Protein AF-A0A7X9E0I5-F1 (afdb_monomer_lite)

pLDDT: mean 85.61, std 22.44, range [27.19, 98.88]

Structure (mmCIF, N/CA/C/O backbone):
data_AF-A0A7X9E0I5-F1
#
_entry.id   AF-A0A7X9E0I5-F1
#
loop_
_atom_site.group_PDB
_atom_site.id
_atom_site.type_symbol
_atom_site.label_atom_id
_atom_site.label_alt_id
_atom_site.label_comp_id
_atom_site.label_asym_id
_atom_site.label_entity_id
_atom_site.label_seq_id
_atom_site.pdbx_PDB_ins_code
_atom_site.Cartn_x
_atom_site.Cartn_y
_atom_site.Cartn_z
_atom_site.occupancy
_atom_site.B_iso_or_equiv
_atom_site.auth_seq_id
_atom_site.auth_comp_id
_atom_site.auth_asym_id
_atom_site.auth_atom_id
_atom_site.pdbx_PDB_model_num
ATOM 1 N N . TYR A 1 1 ? 30.427 -13.315 -29.668 1.00 35.19 1 TYR A N 1
ATOM 2 C CA . TYR A 1 1 ? 31.078 -12.947 -30.939 1.00 35.19 1 TYR A CA 1
ATOM 3 C C . TYR A 1 1 ? 30.191 -11.932 -31.641 1.00 35.19 1 TYR A C 1
ATOM 5 O O . TYR A 1 1 ? 29.034 -12.248 -31.879 1.00 35.19 1 TYR A O 1
ATOM 13 N N . ALA A 1 2 ? 30.670 -10.705 -31.859 1.00 27.19 2 ALA A N 1
ATOM 14 C CA . ALA A 1 2 ? 29.927 -9.647 -32.545 1.00 27.19 2 ALA A CA 1
ATOM 15 C C . ALA A 1 2 ? 30.576 -9.411 -33.911 1.00 27.19 2 ALA A C 1
ATOM 17 O O . ALA A 1 2 ? 31.789 -9.234 -33.981 1.00 27.19 2 ALA A O 1
ATOM 18 N N . VAL A 1 3 ? 29.774 -9.449 -34.972 1.00 41.56 3 VAL A N 1
ATOM 19 C CA . VAL A 1 3 ? 30.205 -9.097 -36.327 1.00 41.56 3 VAL A CA 1
ATOM 20 C C . VAL A 1 3 ? 29.676 -7.697 -36.609 1.00 41.56 3 VAL A C 1
ATOM 22 O O . VAL A 1 3 ? 28.479 -7.451 -36.473 1.00 41.56 3 VAL A O 1
ATOM 25 N N . THR A 1 4 ? 30.574 -6.780 -36.947 1.00 34.69 4 THR A N 1
ATOM 26 C CA . THR A 1 4 ? 30.255 -5.439 -37.436 1.00 34.69 4 THR A CA 1
ATOM 27 C C . THR A 1 4 ? 30.123 -5.491 -38.957 1.00 34.69 4 THR A C 1
ATOM 29 O O . THR A 1 4 ? 30.970 -6.066 -39.638 1.00 34.69 4 THR A O 1
ATOM 32 N N . ALA A 1 5 ? 29.049 -4.917 -39.498 1.00 40.25 5 ALA A N 1
ATOM 33 C CA . ALA A 1 5 ? 28.912 -4.668 -40.928 1.00 40.25 5 ALA A CA 1
ATOM 34 C C . ALA A 1 5 ? 29.025 -3.158 -41.150 1.00 40.25 5 ALA A C 1
ATOM 36 O O . ALA A 1 5 ? 28.240 -2.395 -40.594 1.00 40.25 5 ALA A O 1
ATOM 37 N N . TYR A 1 6 ? 30.025 -2.754 -41.928 1.00 39.00 6 TYR A N 1
ATOM 38 C CA . TYR A 1 6 ? 30.183 -1.393 -42.430 1.00 39.00 6 TYR A CA 1
ATOM 39 C C . TYR A 1 6 ? 29.555 -1.316 -43.827 1.00 39.00 6 TYR A C 1
ATOM 41 O O . TYR A 1 6 ? 29.742 -2.242 -44.621 1.00 39.00 6 TYR A O 1
ATOM 49 N N . ASP A 1 7 ? 28.841 -0.233 -44.141 1.00 40.31 7 ASP A N 1
ATOM 50 C CA . ASP A 1 7 ? 28.507 0.111 -45.526 1.00 40.31 7 ASP A CA 1
ATOM 51 C C . ASP A 1 7 ? 29.483 1.160 -46.091 1.00 40.31 7 ASP A C 1
ATOM 53 O O . ASP A 1 7 ? 30.248 1.799 -45.366 1.00 40.31 7 ASP A O 1
ATOM 57 N N . TYR A 1 8 ? 29.499 1.283 -47.418 1.00 44.38 8 TYR A N 1
ATOM 58 C CA . TYR A 1 8 ? 30.511 2.009 -48.194 1.00 44.38 8 TYR A CA 1
ATOM 59 C C . TYR A 1 8 ? 30.456 3.549 -48.068 1.00 44.38 8 TYR A C 1
ATOM 61 O O . TYR A 1 8 ? 31.205 4.220 -48.776 1.00 44.38 8 TYR A O 1
ATOM 69 N N . ASN A 1 9 ? 29.613 4.119 -47.191 1.00 50.59 9 ASN A N 1
ATOM 70 C CA . ASN A 1 9 ? 29.374 5.569 -47.117 1.00 50.59 9 ASN A CA 1
ATOM 71 C C . ASN A 1 9 ? 29.709 6.237 -45.770 1.00 50.59 9 ASN A C 1
ATOM 73 O O . ASN A 1 9 ? 29.377 7.406 -45.589 1.00 50.59 9 ASN A O 1
ATOM 77 N N . ASN A 1 10 ? 30.403 5.555 -44.853 1.00 47.12 10 ASN A N 1
ATOM 78 C CA . ASN A 1 10 ? 30.973 6.143 -43.627 1.00 47.12 10 ASN A CA 1
ATOM 79 C C . ASN A 1 10 ? 29.993 6.989 -42.778 1.00 47.12 10 ASN A C 1
ATOM 81 O O . ASN A 1 10 ? 30.401 7.953 -42.131 1.00 47.12 10 ASN A O 1
ATOM 85 N N . ASN A 1 11 ? 28.707 6.624 -42.771 1.00 38.56 11 ASN A N 1
ATOM 86 C CA . ASN A 1 11 ? 27.736 7.131 -41.808 1.00 38.56 11 ASN A CA 1
ATOM 87 C C . ASN A 1 11 ? 27.506 6.046 -40.756 1.00 38.56 11 ASN A C 1
ATOM 89 O O . ASN A 1 11 ? 26.777 5.082 -40.991 1.00 38.56 11 ASN A O 1
ATOM 93 N N . GLU A 1 12 ? 28.127 6.198 -39.590 1.00 34.84 12 GLU A N 1
ATOM 94 C CA . GLU A 1 12 ? 27.745 5.431 -38.408 1.00 34.84 12 GLU A CA 1
ATOM 95 C C . GLU A 1 12 ? 26.385 5.947 -37.927 1.00 34.84 12 GLU A C 1
ATOM 97 O O . GLU A 1 12 ? 26.270 7.014 -37.329 1.00 34.84 12 GLU A O 1
ATOM 102 N N . SER A 1 13 ? 25.321 5.197 -38.213 1.00 42.44 13 SER A N 1
ATOM 103 C CA . SER A 1 13 ? 24.112 5.301 -37.403 1.00 42.44 13 SER A CA 1
ATOM 104 C C . SER A 1 13 ? 24.445 4.674 -36.058 1.00 42.44 13 SER A C 1
ATOM 106 O O . SER A 1 13 ? 24.662 3.461 -36.003 1.00 42.44 13 SER A O 1
ATOM 108 N N . ASP A 1 14 ? 24.455 5.478 -34.993 1.00 38.88 14 ASP A N 1
ATOM 109 C CA . ASP A 1 14 ? 24.501 4.985 -33.620 1.00 38.88 14 ASP A CA 1
ATOM 110 C C . ASP A 1 14 ? 23.405 3.934 -33.452 1.00 38.88 14 ASP A C 1
ATOM 112 O O . ASP A 1 14 ? 22.203 4.214 -33.412 1.00 38.88 14 ASP A O 1
ATOM 116 N N . LEU A 1 15 ? 23.832 2.676 -33.430 1.00 37.38 15 LEU A N 1
ATOM 117 C CA . LEU A 1 15 ? 22.975 1.558 -33.114 1.00 37.38 15 LEU A CA 1
ATOM 118 C C . LEU A 1 15 ? 22.641 1.745 -31.635 1.00 37.38 15 LEU A C 1
ATOM 120 O O . LEU A 1 15 ? 23.461 1.412 -30.778 1.00 37.38 15 LEU A O 1
ATOM 124 N N . SER A 1 16 ? 21.466 2.312 -31.341 1.00 37.38 16 SER A N 1
ATOM 125 C CA . SER A 1 16 ? 20.886 2.273 -29.999 1.00 37.38 16 SER A CA 1
ATOM 126 C C . SER A 1 16 ? 20.756 0.805 -29.620 1.00 37.38 16 SER A C 1
ATOM 128 O O . SER A 1 16 ? 19.798 0.107 -29.963 1.00 37.38 16 SER A O 1
ATOM 130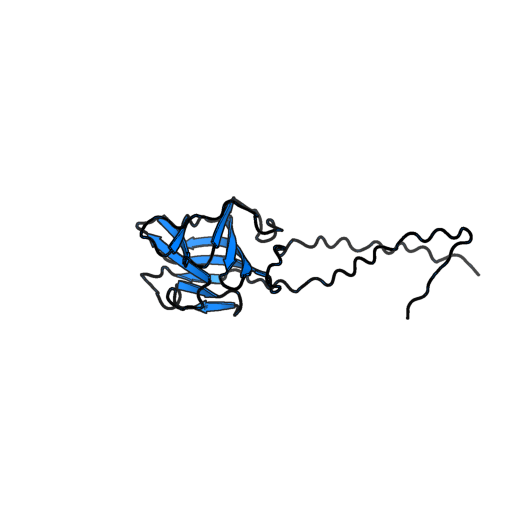 N N . LYS A 1 17 ? 21.794 0.286 -28.973 1.00 36.56 17 LYS A N 1
ATOM 131 C CA . LYS A 1 17 ? 21.727 -0.968 -28.257 1.00 36.56 17 LYS A CA 1
ATOM 132 C C . LYS A 1 17 ? 20.891 -0.648 -27.028 1.00 36.56 17 LYS A C 1
ATOM 134 O O . LYS A 1 17 ? 21.445 -0.353 -25.974 1.00 36.56 17 LYS A O 1
ATOM 139 N N . ASP A 1 18 ? 19.570 -0.717 -27.176 1.00 37.25 18 ASP A N 1
ATOM 140 C CA . ASP A 1 18 ? 18.646 -0.917 -26.063 1.00 37.25 18 ASP A CA 1
ATOM 141 C C . ASP A 1 18 ? 18.973 -2.287 -25.457 1.00 37.25 18 ASP A C 1
ATOM 143 O O . ASP A 1 18 ? 18.299 -3.298 -25.674 1.00 37.25 18 ASP A O 1
ATOM 147 N N . VAL A 1 19 ? 20.090 -2.349 -24.734 1.00 35.50 19 VAL A N 1
ATOM 148 C CA . VAL A 1 19 ? 20.387 -3.434 -23.819 1.00 35.50 19 VAL A CA 1
ATOM 149 C C . VAL A 1 19 ? 19.473 -3.180 -22.635 1.00 35.50 19 VAL A C 1
ATOM 151 O O . VAL A 1 19 ? 19.858 -2.562 -21.647 1.00 35.50 19 VAL A O 1
ATOM 154 N N . ILE A 1 20 ? 18.216 -3.596 -22.790 1.00 42.66 20 ILE A N 1
ATOM 155 C CA . ILE A 1 20 ? 17.228 -3.631 -21.721 1.00 42.66 20 ILE A CA 1
ATOM 156 C C . ILE A 1 20 ? 17.741 -4.674 -20.724 1.00 42.66 20 ILE A C 1
ATOM 158 O O . ILE A 1 20 ? 17.381 -5.848 -20.779 1.00 42.66 20 ILE A O 1
ATOM 162 N N . TYR A 1 21 ? 18.640 -4.260 -19.835 1.00 41.47 21 TYR A N 1
ATOM 163 C CA . TYR A 1 21 ? 18.827 -4.934 -18.564 1.00 41.47 21 TYR A CA 1
ATOM 164 C C . TYR A 1 21 ? 17.555 -4.657 -17.773 1.00 41.47 21 TYR A C 1
ATOM 166 O O . TYR A 1 21 ? 17.474 -3.673 -17.043 1.00 41.47 21 TYR A O 1
ATOM 174 N N . ASP A 1 22 ? 16.516 -5.460 -18.004 1.00 56.12 22 ASP A N 1
ATOM 175 C CA . ASP A 1 22 ? 15.276 -5.307 -17.261 1.00 56.12 22 ASP A CA 1
ATOM 176 C C . ASP A 1 22 ? 15.585 -5.672 -15.810 1.00 56.12 22 ASP A C 1
ATOM 178 O O . ASP A 1 22 ? 15.826 -6.836 -15.478 1.00 56.12 22 ASP A O 1
ATOM 182 N N . THR A 1 23 ? 15.677 -4.659 -14.949 1.00 61.00 23 THR A N 1
ATOM 183 C CA . THR A 1 23 ? 15.787 -4.874 -13.513 1.00 61.00 23 THR A CA 1
ATOM 184 C C . THR A 1 23 ? 14.615 -5.762 -13.091 1.00 61.00 23 THR A C 1
ATOM 186 O O . THR A 1 23 ? 13.464 -5.411 -13.383 1.00 61.00 23 THR A O 1
ATOM 189 N N . PRO A 1 24 ? 14.858 -6.904 -12.420 1.00 76.31 24 PRO A N 1
ATOM 190 C CA . PRO A 1 24 ? 13.774 -7.745 -11.947 1.00 76.31 24 PRO A CA 1
ATOM 191 C C . PRO A 1 24 ? 12.813 -6.926 -11.084 1.00 76.31 24 PRO A C 1
ATOM 193 O O . PRO A 1 24 ? 13.226 -6.253 -10.143 1.00 76.31 24 PRO A O 1
ATOM 196 N N . ARG A 1 25 ? 11.524 -6.989 -11.419 1.00 87.88 25 ARG A N 1
ATOM 197 C CA . ARG A 1 25 ? 10.431 -6.424 -10.621 1.00 87.88 25 ARG A CA 1
ATOM 198 C C . ARG A 1 25 ? 9.565 -7.589 -10.143 1.00 87.88 25 ARG A C 1
ATOM 200 O O . ARG A 1 25 ? 8.742 -8.091 -10.922 1.00 87.88 25 ARG A O 1
ATOM 207 N N . PRO A 1 26 ? 9.826 -8.116 -8.935 1.00 94.62 26 PRO A N 1
ATOM 208 C CA . PRO A 1 26 ? 9.047 -9.192 -8.344 1.00 94.62 26 PRO A CA 1
ATOM 209 C C . PRO A 1 26 ? 7.575 -8.811 -8.247 1.00 94.62 26 PRO A C 1
ATOM 211 O O . PRO A 1 26 ? 7.230 -7.638 -8.096 1.00 94.62 26 PRO A O 1
ATOM 214 N N . GLU A 1 27 ? 6.713 -9.810 -8.359 1.00 96.75 27 GLU A N 1
ATOM 215 C CA . GLU A 1 27 ? 5.275 -9.646 -8.202 1.00 96.75 27 GLU A CA 1
ATOM 216 C C . GLU A 1 27 ? 4.685 -10.858 -7.489 1.00 96.75 27 GLU A C 1
ATOM 218 O O . GLU A 1 27 ? 5.250 -11.954 -7.528 1.00 96.75 27 GLU A O 1
ATOM 223 N N . GLY A 1 28 ? 3.534 -10.654 -6.866 1.00 96.81 28 GLY A N 1
ATOM 224 C CA . GLY A 1 28 ? 2.748 -11.713 -6.258 1.00 96.81 28 GLY A CA 1
ATOM 225 C C . GLY A 1 28 ? 1.261 -11.437 -6.411 1.00 96.81 28 GLY A C 1
ATOM 226 O O . GLY A 1 28 ? 0.833 -10.299 -6.604 1.00 96.81 28 GLY A O 1
ATOM 227 N N . PHE A 1 29 ? 0.469 -12.501 -6.336 1.00 98.00 29 PHE A N 1
ATOM 228 C CA . PHE A 1 29 ? -0.962 -12.461 -6.620 1.00 98.00 29 PHE A CA 1
ATOM 229 C C . PHE A 1 29 ? -1.767 -13.011 -5.454 1.00 98.00 29 PHE A C 1
ATOM 231 O O . PHE A 1 29 ? -1.345 -13.959 -4.792 1.00 98.00 29 PHE A O 1
ATOM 238 N N . ASN A 1 30 ? -2.962 -12.456 -5.257 1.00 97.88 30 ASN A N 1
ATOM 239 C CA . ASN A 1 30 ? -3.910 -12.867 -4.221 1.00 97.88 30 ASN A CA 1
ATOM 240 C C . ASN A 1 30 ? -3.312 -12.910 -2.800 1.00 97.88 30 ASN A C 1
ATOM 242 O O . ASN A 1 30 ? -3.716 -13.738 -1.979 1.00 97.88 30 ASN A O 1
ATOM 246 N N . GLN A 1 31 ? -2.374 -12.012 -2.496 1.00 98.56 31 GLN A N 1
ATOM 247 C CA . GLN A 1 31 ? -1.855 -11.840 -1.146 1.00 98.56 31 GLN A CA 1
ATOM 248 C C . GLN A 1 31 ? -2.978 -11.354 -0.231 1.00 98.56 31 GLN A C 1
ATOM 250 O O . GLN A 1 31 ? -3.757 -10.482 -0.612 1.00 98.56 31 GLN A O 1
ATOM 255 N N . ALA A 1 32 ? -3.051 -11.905 0.978 1.00 98.50 32 ALA A N 1
ATOM 256 C CA . ALA A 1 32 ? -4.038 -11.521 1.974 1.00 98.50 32 ALA A CA 1
ATOM 257 C C . ALA A 1 32 ? -3.380 -10.902 3.209 1.00 98.50 32 ALA A C 1
ATOM 259 O O . ALA A 1 32 ? -2.382 -11.428 3.704 1.00 98.50 32 ALA A O 1
ATOM 260 N N . ILE A 1 33 ? -3.982 -9.827 3.715 1.00 98.69 33 ILE A N 1
ATOM 261 C CA . ILE A 1 33 ? -3.733 -9.267 5.049 1.00 98.69 33 ILE A CA 1
ATOM 262 C C . ILE A 1 33 ? -5.073 -8.952 5.722 1.00 98.69 33 ILE A C 1
ATOM 264 O O . ILE A 1 33 ? -6.113 -8.863 5.058 1.00 98.69 33 ILE A O 1
ATOM 268 N N . PHE A 1 34 ? -5.056 -8.831 7.044 1.00 98.56 34 PHE A N 1
ATOM 269 C CA . PHE A 1 34 ? -6.253 -8.693 7.870 1.00 98.56 34 PHE A CA 1
ATOM 270 C C . PHE A 1 34 ? -6.307 -7.346 8.588 1.00 98.56 34 PHE A C 1
ATOM 272 O O . PHE A 1 34 ? -5.293 -6.673 8.720 1.00 98.56 34 PHE A O 1
ATOM 279 N N . ASP A 1 35 ? -7.493 -6.953 9.051 1.00 98.44 35 ASP A N 1
ATOM 280 C CA . ASP A 1 35 ? -7.675 -5.737 9.843 1.00 98.44 35 ASP A CA 1
ATOM 281 C C . ASP A 1 35 ? -6.778 -5.777 11.086 1.00 98.44 35 ASP A C 1
ATOM 283 O O . ASP A 1 35 ? -6.803 -6.748 11.855 1.00 98.44 35 ASP A O 1
ATOM 287 N N . TYR A 1 36 ? -5.992 -4.721 11.297 1.00 98.19 36 TYR A N 1
ATOM 288 C CA . TYR A 1 36 ? -4.990 -4.689 12.360 1.00 98.19 36 TYR A CA 1
ATOM 289 C C . TYR A 1 36 ? -5.589 -4.805 13.762 1.00 98.19 36 TYR A C 1
ATOM 291 O O . TYR A 1 36 ? -4.948 -5.359 14.654 1.00 98.19 36 TYR A O 1
ATOM 299 N N . LYS A 1 37 ? -6.833 -4.355 13.973 1.00 97.00 37 LYS A N 1
ATOM 300 C CA . LYS A 1 37 ? -7.507 -4.492 15.277 1.00 97.00 37 LYS A CA 1
ATOM 301 C C . LYS A 1 37 ? -7.910 -5.933 15.570 1.00 97.00 37 LYS A C 1
ATOM 303 O O . LYS A 1 37 ? -8.034 -6.316 16.731 1.00 97.00 37 LYS A O 1
ATOM 308 N N . ARG A 1 38 ? -8.134 -6.734 14.527 1.00 96.69 38 ARG A N 1
ATOM 309 C CA . ARG A 1 38 ? -8.595 -8.125 14.628 1.00 96.69 38 ARG A CA 1
ATOM 310 C C . ARG A 1 38 ? -7.453 -9.126 14.597 1.00 96.69 38 ARG A C 1
ATOM 312 O O . ARG A 1 38 ? -7.476 -10.095 15.352 1.00 96.69 38 ARG A O 1
ATOM 319 N N . SER A 1 39 ? -6.473 -8.914 13.725 1.00 97.31 39 SER A N 1
ATOM 320 C CA . SER A 1 39 ? -5.315 -9.794 13.573 1.00 97.31 39 SER A CA 1
ATOM 321 C C . SER A 1 39 ? -4.036 -8.964 13.430 1.00 97.31 39 SER A C 1
ATOM 323 O O . SER A 1 39 ? -3.447 -8.907 12.349 1.00 97.31 39 SER A O 1
ATOM 325 N N . PRO A 1 40 ? -3.573 -8.324 14.520 1.00 97.44 40 PRO A N 1
ATOM 326 C CA . PRO A 1 40 ? -2.437 -7.407 14.469 1.00 97.44 40 PRO A CA 1
ATOM 327 C C . PRO A 1 40 ? -1.175 -8.066 13.913 1.00 97.44 40 PRO A C 1
ATOM 329 O O . PRO A 1 40 ? -0.439 -7.409 13.193 1.00 97.44 40 PRO A O 1
ATOM 332 N N . GLY A 1 41 ? -0.957 -9.364 14.152 1.00 97.94 41 GLY A N 1
ATOM 333 C CA . GLY A 1 41 ? 0.202 -10.100 13.634 1.00 97.94 41 GLY A CA 1
ATOM 334 C C . GLY A 1 41 ? 0.184 -10.406 12.129 1.00 97.94 41 GLY A C 1
ATOM 335 O O . GLY A 1 41 ? 1.232 -10.735 11.589 1.00 97.94 41 GLY A O 1
ATOM 336 N N . ASN A 1 42 ? -0.971 -10.289 11.458 1.00 97.62 42 ASN A N 1
ATOM 337 C CA . ASN A 1 42 ? -1.149 -10.629 10.038 1.00 97.62 42 ASN A CA 1
ATOM 338 C C . ASN A 1 42 ? -1.744 -9.470 9.222 1.00 97.62 42 ASN A C 1
ATOM 340 O O . ASN A 1 42 ? -2.519 -9.681 8.284 1.00 97.62 42 ASN A O 1
ATOM 344 N N . SER A 1 43 ? -1.460 -8.242 9.637 1.00 98.31 43 SER A N 1
ATOM 345 C CA . SER A 1 43 ? -2.164 -7.050 9.155 1.00 98.31 43 SER A CA 1
ATOM 346 C C . SER A 1 43 ? -1.306 -6.100 8.338 1.00 98.31 43 SER A C 1
ATOM 348 O O . SER A 1 43 ? -1.857 -5.234 7.662 1.00 98.31 43 SER A O 1
ATOM 350 N N . GLY A 1 44 ? 0.014 -6.283 8.363 1.00 98.62 44 GLY A N 1
ATOM 351 C CA . GLY A 1 44 ? 0.968 -5.550 7.549 1.00 98.62 44 GLY A CA 1
ATOM 352 C C . GLY A 1 44 ? 1.576 -6.404 6.441 1.00 98.62 44 GLY A C 1
ATOM 353 O O . GLY A 1 44 ? 1.500 -7.637 6.453 1.00 98.62 44 GLY A O 1
ATOM 354 N N . TYR A 1 45 ? 2.208 -5.744 5.478 1.00 98.81 45 TYR A N 1
ATOM 355 C CA . TYR A 1 45 ? 2.957 -6.406 4.415 1.00 98.81 45 TYR A CA 1
ATOM 356 C C . TYR A 1 45 ? 4.304 -5.724 4.188 1.00 98.81 45 TYR A C 1
ATOM 358 O O . TYR A 1 45 ? 4.383 -4.498 4.194 1.00 98.81 45 TYR A O 1
ATOM 366 N N . ASN A 1 46 ? 5.339 -6.535 3.978 1.00 98.56 46 ASN A N 1
ATOM 367 C CA . ASN A 1 46 ? 6.678 -6.096 3.607 1.00 98.56 46 ASN A CA 1
ATOM 368 C C . ASN A 1 46 ? 6.972 -6.522 2.159 1.00 98.56 46 ASN A C 1
ATOM 370 O O . ASN A 1 46 ? 7.009 -7.721 1.849 1.00 98.56 46 ASN A O 1
ATOM 374 N N . PHE A 1 47 ? 7.206 -5.550 1.278 1.00 98.12 47 PHE A N 1
ATOM 375 C CA . PHE A 1 47 ? 7.479 -5.788 -0.136 1.00 98.12 47 PHE A CA 1
ATOM 376 C C . PHE A 1 47 ? 8.893 -6.296 -0.398 1.00 98.12 47 PHE A C 1
ATOM 378 O O . PHE A 1 47 ? 9.056 -7.108 -1.298 1.00 98.12 47 PHE A O 1
ATOM 385 N N . SER A 1 48 ? 9.906 -5.881 0.366 1.00 96.62 48 SER A N 1
ATOM 386 C CA . SER A 1 48 ? 11.298 -6.305 0.128 1.00 96.62 48 SER A CA 1
ATOM 387 C C . SER A 1 48 ? 11.567 -7.762 0.521 1.00 96.62 48 SER A C 1
ATOM 389 O O . SER A 1 48 ? 12.485 -8.404 0.005 1.00 96.62 48 SER A O 1
ATOM 391 N N . LYS A 1 49 ? 10.755 -8.308 1.429 1.00 97.12 49 LYS A N 1
ATOM 392 C CA . LYS A 1 49 ? 10.839 -9.682 1.937 1.00 97.12 49 LYS A CA 1
ATOM 393 C C . LYS A 1 49 ? 9.684 -10.578 1.488 1.00 97.12 49 LYS A C 1
ATOM 395 O O . LYS A 1 49 ? 9.718 -11.774 1.767 1.00 97.12 49 LYS A O 1
ATOM 400 N N . TYR A 1 50 ? 8.691 -10.017 0.799 1.00 97.00 50 TYR A N 1
ATOM 401 C CA . TYR A 1 50 ? 7.514 -10.722 0.278 1.00 97.00 50 TYR A CA 1
ATOM 402 C C . TYR A 1 50 ? 6.721 -11.460 1.362 1.00 97.00 50 TYR A C 1
ATOM 404 O O . TYR A 1 50 ? 6.337 -12.619 1.187 1.00 97.00 50 TYR A O 1
ATOM 412 N N . LEU A 1 51 ? 6.524 -10.820 2.516 1.00 97.81 51 LEU A N 1
ATOM 413 C CA . LEU A 1 51 ? 5.940 -11.489 3.674 1.00 97.81 51 LEU A CA 1
ATOM 414 C C . LEU A 1 51 ? 4.947 -10.620 4.435 1.00 97.81 51 LEU A C 1
ATOM 416 O O . LEU A 1 51 ? 5.055 -9.396 4.503 1.00 97.81 51 LEU A O 1
ATOM 420 N N . VAL A 1 52 ? 3.973 -11.304 5.027 1.00 98.56 52 VAL A N 1
ATOM 421 C CA . VAL A 1 52 ? 3.018 -10.719 5.965 1.00 98.56 52 VAL A CA 1
ATOM 422 C C . VAL A 1 52 ? 3.724 -10.483 7.295 1.00 98.56 52 VAL A C 1
ATOM 424 O O . VAL A 1 52 ? 4.374 -11.385 7.824 1.00 98.56 52 VAL A O 1
ATOM 427 N N . VAL A 1 53 ? 3.573 -9.276 7.829 1.00 98.62 53 VAL A N 1
ATOM 428 C CA . VAL A 1 53 ? 4.143 -8.841 9.109 1.00 98.62 53 VAL A CA 1
ATOM 429 C C . VAL A 1 53 ? 3.052 -8.296 10.031 1.00 98.62 53 VAL A C 1
ATOM 431 O O . VAL A 1 53 ? 1.944 -7.982 9.578 1.00 98.62 53 VAL A O 1
ATOM 434 N N . PRO A 1 54 ? 3.348 -8.117 11.327 1.00 98.62 54 PRO A N 1
ATOM 435 C CA . PRO A 1 54 ? 2.534 -7.266 12.176 1.00 98.62 54 PRO A CA 1
ATOM 436 C C . PRO A 1 54 ? 2.488 -5.819 11.664 1.00 98.62 54 PRO A C 1
ATOM 438 O O . PRO A 1 54 ? 3.505 -5.320 11.190 1.00 98.62 54 PRO A O 1
ATOM 441 N N . TYR A 1 55 ? 1.350 -5.123 11.793 1.00 98.44 55 TYR A N 1
ATOM 442 C CA . TYR A 1 55 ? 1.231 -3.724 11.330 1.00 98.44 55 TYR A CA 1
ATOM 443 C C . TYR A 1 55 ? 2.244 -2.775 11.985 1.00 98.44 55 TYR A C 1
ATOM 445 O O . TYR A 1 55 ? 2.689 -1.816 11.367 1.00 98.44 55 TYR A O 1
ATOM 453 N N . ASN A 1 56 ? 2.592 -3.043 13.244 1.00 97.31 56 ASN A N 1
ATOM 454 C CA . ASN A 1 56 ? 3.503 -2.247 14.060 1.00 97.31 56 ASN A CA 1
ATOM 455 C C . ASN A 1 56 ? 4.955 -2.734 13.988 1.00 97.31 56 ASN A C 1
ATOM 457 O O . ASN A 1 56 ? 5.758 -2.384 14.848 1.00 97.31 56 ASN A O 1
ATOM 461 N N . SER A 1 57 ? 5.282 -3.596 13.026 1.00 96.88 57 SER A N 1
ATOM 462 C CA . SER A 1 57 ? 6.671 -3.909 12.724 1.00 96.88 57 SER A CA 1
ATOM 463 C C . SER A 1 57 ? 7.295 -2.738 11.972 1.00 96.88 57 SER A C 1
ATOM 465 O O . SER A 1 57 ? 6.700 -2.260 11.012 1.00 96.88 57 SER A O 1
ATOM 467 N N . ASP A 1 58 ? 8.531 -2.374 12.317 1.00 93.69 58 ASP A N 1
ATOM 468 C CA . ASP A 1 58 ? 9.337 -1.400 11.554 1.00 93.69 58 ASP A CA 1
ATOM 469 C C . ASP A 1 58 ? 9.527 -1.808 10.079 1.00 93.69 58 ASP A C 1
ATOM 471 O O . ASP A 1 58 ? 9.927 -1.015 9.239 1.00 93.69 58 ASP A O 1
ATOM 475 N N . ALA A 1 59 ? 9.254 -3.074 9.756 1.00 93.38 59 ALA A N 1
ATOM 476 C CA . ALA A 1 59 ? 9.340 -3.623 8.416 1.00 93.38 59 ALA A CA 1
ATOM 477 C C . ALA A 1 59 ? 8.010 -3.547 7.633 1.00 93.38 59 ALA A C 1
ATOM 479 O O . ALA A 1 59 ? 7.961 -4.042 6.509 1.00 93.38 59 ALA A O 1
ATOM 480 N N . ALA A 1 60 ? 6.917 -3.040 8.213 1.00 97.94 60 ALA A N 1
ATOM 481 C CA . ALA A 1 60 ? 5.615 -2.977 7.550 1.00 97.94 60 ALA A CA 1
ATOM 482 C C . ALA A 1 60 ? 5.527 -1.766 6.611 1.00 97.94 60 ALA A C 1
ATOM 484 O O . ALA A 1 60 ? 5.423 -0.631 7.065 1.00 97.94 60 ALA A O 1
ATOM 485 N N . ASP A 1 61 ? 5.490 -2.020 5.302 1.00 98.62 61 ASP A N 1
ATOM 486 C CA . ASP A 1 61 ? 5.376 -0.961 4.291 1.00 98.62 61 ASP A CA 1
ATOM 487 C C . ASP A 1 61 ? 3.930 -0.466 4.143 1.00 98.62 61 ASP A C 1
ATOM 489 O O . ASP A 1 61 ? 3.678 0.698 3.849 1.00 98.62 61 ASP A O 1
ATOM 493 N N . ILE A 1 62 ? 2.960 -1.364 4.334 1.00 98.81 62 ILE A N 1
ATOM 494 C CA . ILE A 1 62 ? 1.527 -1.054 4.386 1.00 98.81 62 ILE A CA 1
ATOM 495 C C . ILE A 1 62 ? 0.864 -1.866 5.492 1.00 98.81 62 ILE A C 1
ATOM 497 O O . ILE A 1 62 ? 1.339 -2.952 5.836 1.00 98.81 62 ILE A O 1
ATOM 501 N N . PHE A 1 63 ? -0.294 -1.414 5.965 1.00 98.88 63 PHE A N 1
ATOM 502 C CA . PHE A 1 63 ? -1.199 -2.230 6.771 1.00 98.88 63 PHE A CA 1
ATOM 503 C C . PHE A 1 63 ? -2.675 -1.915 6.509 1.00 98.88 63 PHE A C 1
ATOM 505 O O . PHE A 1 63 ? -3.025 -0.858 5.979 1.00 98.88 63 PHE A O 1
ATOM 512 N N . PHE A 1 64 ? -3.548 -2.864 6.844 1.00 98.81 64 PHE A N 1
ATOM 513 C CA . PHE A 1 64 ? -4.978 -2.796 6.540 1.00 98.81 64 PHE A CA 1
ATOM 514 C C . PHE A 1 64 ? -5.827 -2.454 7.765 1.00 98.81 64 PHE A C 1
ATOM 516 O O . PHE A 1 64 ? -5.637 -3.017 8.844 1.00 98.81 64 PHE A O 1
ATOM 523 N N . GLU A 1 65 ? -6.797 -1.560 7.576 1.00 98.44 65 GLU A N 1
ATOM 524 C CA . GLU A 1 65 ? -7.761 -1.160 8.601 1.00 98.44 65 GLU A CA 1
ATOM 525 C C . GLU A 1 65 ? -9.202 -1.265 8.101 1.00 98.44 65 GLU A C 1
ATOM 527 O O . GLU A 1 65 ? -9.533 -0.845 6.990 1.00 98.44 65 GLU A O 1
ATOM 532 N N . ASN A 1 66 ? -10.078 -1.744 8.981 1.00 98.00 66 ASN A N 1
ATOM 533 C CA . ASN A 1 66 ? -11.519 -1.552 8.904 1.00 98.00 66 ASN A CA 1
ATOM 534 C C . ASN A 1 66 ? -11.961 -0.560 9.994 1.00 98.00 66 ASN A C 1
ATOM 536 O O . ASN A 1 66 ? -12.056 -0.899 11.177 1.00 98.00 66 ASN A O 1
ATOM 540 N N . TYR A 1 67 ? -12.253 0.679 9.602 1.00 96.81 67 TYR A N 1
ATOM 541 C CA . TYR A 1 67 ? -12.746 1.715 10.503 1.00 96.81 67 TYR A CA 1
ATOM 542 C C . TYR A 1 67 ? -14.244 1.929 10.284 1.00 96.81 67 TYR A C 1
ATOM 544 O O . TYR A 1 67 ? -14.667 2.584 9.332 1.00 96.81 67 TYR A O 1
ATOM 552 N N . ASN A 1 68 ? -15.059 1.374 11.185 1.00 94.50 68 ASN A N 1
ATOM 553 C CA . ASN A 1 68 ? -16.521 1.503 11.170 1.00 94.50 68 ASN A CA 1
ATOM 554 C C . ASN A 1 68 ? -17.169 1.127 9.819 1.00 94.50 68 ASN A C 1
ATOM 556 O O . ASN A 1 68 ? -18.148 1.745 9.406 1.00 94.50 68 ASN A O 1
ATOM 560 N N . GLY A 1 69 ? -16.632 0.111 9.134 1.00 94.56 69 GLY A N 1
ATOM 561 C CA . GLY A 1 69 ? -17.131 -0.361 7.839 1.00 94.56 69 GLY A CA 1
ATOM 562 C C . GLY A 1 69 ? -16.493 0.317 6.625 1.00 94.56 69 GLY A C 1
ATOM 563 O O . GLY A 1 69 ? -16.732 -0.127 5.503 1.00 94.56 69 GLY A O 1
ATOM 564 N N . THR A 1 70 ? -15.662 1.342 6.829 1.00 97.88 70 THR A N 1
ATOM 565 C CA . THR A 1 70 ? -14.833 1.924 5.772 1.00 97.88 70 THR A CA 1
ATOM 566 C C . THR A 1 70 ? -13.434 1.332 5.839 1.00 97.88 70 THR A C 1
ATOM 568 O O . THR A 1 70 ? -12.799 1.300 6.893 1.00 97.88 70 THR A O 1
ATOM 571 N N . TYR A 1 71 ? -12.951 0.864 4.696 1.00 98.62 71 TYR A N 1
ATOM 572 C CA . TYR A 1 71 ? -11.662 0.200 4.589 1.00 98.62 71 TYR A CA 1
ATOM 573 C C . TYR A 1 71 ? -10.555 1.176 4.212 1.00 98.62 71 TYR A C 1
ATOM 575 O O . TYR A 1 71 ? -10.756 2.036 3.353 1.00 98.62 71 TYR A O 1
ATOM 583 N N . TYR A 1 72 ? -9.372 0.996 4.794 1.00 98.75 72 TYR A N 1
ATOM 584 C CA . TYR A 1 72 ? -8.208 1.838 4.538 1.00 98.75 72 TYR A CA 1
ATOM 585 C C . TYR A 1 72 ? -6.941 1.010 4.346 1.00 98.75 72 TYR A C 1
ATOM 587 O O . TYR A 1 72 ? -6.742 -0.024 4.987 1.00 98.75 72 TYR A O 1
ATOM 595 N N . ILE A 1 73 ? -6.077 1.497 3.455 1.00 98.81 73 ILE A N 1
ATOM 596 C CA . ILE A 1 73 ? -4.662 1.133 3.435 1.00 98.81 73 ILE A CA 1
ATOM 597 C C . ILE A 1 73 ? -3.929 2.264 4.139 1.00 98.81 73 ILE A C 1
ATOM 599 O O . ILE A 1 73 ? -4.044 3.425 3.737 1.00 98.81 73 ILE A O 1
ATOM 603 N N . ASN A 1 74 ? -3.183 1.902 5.169 1.00 98.81 74 ASN A N 1
ATOM 604 C CA . ASN A 1 74 ? -2.367 2.813 5.943 1.00 98.81 74 ASN A CA 1
ATOM 605 C C . ASN A 1 74 ? -0.886 2.569 5.647 1.00 98.81 74 ASN A C 1
ATOM 607 O O . ASN A 1 74 ? -0.477 1.434 5.388 1.00 98.81 74 ASN A O 1
ATOM 611 N N . VAL A 1 75 ? -0.099 3.634 5.735 1.00 98.75 75 VAL A N 1
ATOM 612 C CA . VAL A 1 75 ? 1.367 3.611 5.743 1.00 98.75 75 VAL A CA 1
ATOM 613 C C . VAL A 1 75 ? 1.874 4.485 6.884 1.00 98.75 75 VAL A C 1
ATOM 615 O O . VAL A 1 75 ? 1.185 5.423 7.298 1.00 98.75 75 VAL A O 1
ATOM 618 N N . TRP A 1 76 ? 3.062 4.183 7.402 1.00 98.25 76 TRP A N 1
ATOM 619 C CA . TRP A 1 76 ? 3.718 5.022 8.404 1.00 98.25 76 TRP A CA 1
ATOM 620 C C . TRP A 1 76 ? 4.200 6.349 7.799 1.00 98.25 76 TRP A C 1
ATOM 622 O O . TRP A 1 76 ? 4.237 6.520 6.581 1.00 98.25 76 TRP A O 1
ATOM 632 N N . GLU A 1 77 ? 4.505 7.328 8.650 1.00 97.38 77 GLU A N 1
ATOM 633 C CA . GLU A 1 77 ? 4.819 8.706 8.239 1.00 97.38 77 GLU A CA 1
ATOM 634 C C . GLU A 1 77 ? 6.036 8.855 7.307 1.00 97.38 77 GLU A C 1
ATOM 636 O O . GLU A 1 77 ? 6.097 9.816 6.533 1.00 97.38 77 GLU A O 1
ATOM 641 N N . ASP A 1 78 ? 6.962 7.900 7.343 1.00 97.00 78 ASP A N 1
ATOM 642 C CA . ASP A 1 78 ? 8.177 7.814 6.525 1.00 97.00 78 ASP A CA 1
ATOM 643 C C . ASP A 1 78 ? 7.963 7.139 5.159 1.00 97.00 78 ASP A C 1
ATOM 645 O O . ASP A 1 78 ? 8.855 7.145 4.315 1.00 97.00 78 ASP A O 1
ATOM 649 N N . THR A 1 79 ? 6.770 6.598 4.923 1.00 98.44 79 THR A N 1
ATOM 650 C CA . THR A 1 79 ? 6.343 5.985 3.667 1.00 98.44 79 THR A CA 1
ATOM 651 C C . THR A 1 79 ? 5.257 6.849 3.034 1.00 98.44 79 THR A C 1
ATOM 653 O O . THR A 1 79 ? 4.470 7.501 3.722 1.00 98.44 79 THR A O 1
ATOM 656 N N . ASP A 1 80 ? 5.192 6.889 1.707 1.00 98.75 80 ASP A N 1
ATOM 657 C CA . ASP A 1 80 ? 4.162 7.620 0.969 1.00 98.75 80 ASP A CA 1
ATOM 658 C C . ASP A 1 80 ? 3.254 6.673 0.189 1.00 98.75 80 ASP A C 1
ATOM 660 O O . ASP A 1 80 ? 3.667 5.623 -0.301 1.00 98.75 80 ASP A O 1
ATOM 664 N N . ILE A 1 81 ? 1.988 7.067 0.047 1.00 98.88 81 ILE A N 1
ATOM 665 C CA . ILE A 1 81 ? 0.981 6.313 -0.697 1.00 98.88 81 ILE A CA 1
ATOM 666 C C . ILE A 1 81 ? 0.151 7.239 -1.579 1.00 98.88 81 ILE A C 1
ATOM 668 O O . ILE A 1 81 ? -0.136 8.384 -1.219 1.00 98.88 81 ILE A O 1
ATOM 672 N N . GLN A 1 82 ? -0.251 6.732 -2.741 1.00 98.69 82 GLN A N 1
ATOM 673 C CA . GLN A 1 82 ? -1.173 7.407 -3.641 1.00 98.69 82 GLN A CA 1
ATOM 674 C C . GLN A 1 82 ? -2.143 6.417 -4.285 1.00 98.69 82 GLN A C 1
ATOM 676 O O . GLN A 1 82 ? -1.760 5.346 -4.754 1.00 98.69 82 GLN A O 1
ATOM 681 N N . ASP A 1 83 ? -3.415 6.802 -4.332 1.00 98.69 83 ASP A N 1
ATOM 682 C CA . ASP A 1 83 ? -4.451 6.107 -5.090 1.00 98.69 83 ASP A CA 1
ATOM 683 C C . ASP A 1 83 ? -4.373 6.512 -6.570 1.00 98.69 83 ASP A C 1
ATOM 685 O O . ASP A 1 83 ? -4.561 7.679 -6.920 1.00 98.69 83 ASP A O 1
ATOM 689 N N . MET A 1 84 ? -4.107 5.539 -7.441 1.00 98.56 84 MET A N 1
ATOM 690 C CA . MET A 1 84 ? -3.945 5.739 -8.884 1.00 98.56 84 MET A CA 1
ATOM 691 C C . MET A 1 84 ? -5.249 5.571 -9.670 1.00 98.56 84 MET A C 1
ATOM 693 O O . MET A 1 84 ? -5.247 5.656 -10.898 1.00 98.56 84 MET A O 1
ATOM 697 N N . GLY A 1 85 ? -6.370 5.327 -8.992 1.00 98.38 85 GLY A N 1
ATOM 698 C CA . GLY A 1 85 ? -7.657 5.109 -9.633 1.00 98.38 85 GLY A CA 1
ATOM 699 C C . GLY A 1 85 ? -7.955 3.650 -9.959 1.00 98.38 85 GLY A C 1
ATOM 700 O O . GLY A 1 85 ? -7.236 2.717 -9.595 1.00 98.38 85 GLY A O 1
ATOM 701 N N . THR A 1 86 ? -9.081 3.457 -10.646 1.00 98.44 86 THR A N 1
ATOM 702 C CA . THR A 1 86 ? -9.532 2.146 -11.121 1.00 98.44 86 THR A CA 1
ATOM 703 C C . THR A 1 86 ? -8.646 1.658 -12.261 1.00 98.44 86 THR A C 1
ATOM 705 O O . THR A 1 86 ? -8.461 2.359 -13.254 1.00 98.44 86 THR A O 1
ATOM 708 N N . THR A 1 87 ? -8.170 0.423 -12.153 1.00 98.31 87 THR A N 1
ATOM 709 C CA . THR A 1 87 ? -7.344 -0.249 -13.164 1.00 98.31 87 THR A CA 1
ATOM 710 C C . THR A 1 87 ? -7.972 -1.581 -13.552 1.00 98.31 87 THR A C 1
ATOM 712 O O . THR A 1 87 ? -8.740 -2.184 -12.794 1.00 98.31 87 THR A O 1
ATOM 715 N N . LYS A 1 88 ? -7.659 -2.077 -14.746 1.00 96.69 88 LYS A N 1
ATOM 716 C CA . LYS A 1 88 ? -8.055 -3.419 -15.189 1.00 96.69 88 LYS A CA 1
ATOM 717 C C . LYS A 1 88 ? -7.108 -4.469 -14.627 1.00 96.69 88 LYS A C 1
ATOM 719 O O . LYS A 1 88 ? -7.567 -5.533 -14.219 1.00 96.69 88 LYS A O 1
ATOM 724 N N . ASP A 1 89 ? -5.825 -4.137 -14.559 1.00 94.94 89 ASP A N 1
ATOM 725 C CA . ASP A 1 89 ? -4.764 -5.055 -14.170 1.00 94.94 89 ASP A CA 1
ATOM 726 C C . ASP A 1 89 ? -3.715 -4.367 -13.278 1.00 94.94 89 ASP A C 1
ATOM 728 O O . ASP A 1 89 ? -3.590 -3.139 -13.270 1.00 94.94 89 ASP A O 1
ATOM 732 N N . ILE A 1 90 ? -2.947 -5.148 -12.509 1.00 95.62 90 ILE A N 1
ATOM 733 C CA . ILE A 1 90 ? -1.822 -4.633 -11.722 1.00 95.62 90 ILE A CA 1
ATOM 734 C C . ILE A 1 90 ? -0.802 -3.936 -12.629 1.00 95.62 90 ILE A C 1
ATOM 736 O O . ILE A 1 90 ? -0.177 -2.966 -12.206 1.00 95.62 90 ILE A O 1
ATOM 740 N N . TRP A 1 91 ? -0.667 -4.355 -13.891 1.00 96.19 91 TRP A N 1
ATOM 741 C CA . TRP A 1 91 ? 0.320 -3.819 -14.833 1.00 96.19 91 TRP A CA 1
ATOM 742 C C . TRP A 1 91 ? -0.013 -2.458 -15.470 1.00 96.19 91 TRP A C 1
ATOM 744 O O . TRP A 1 91 ? 0.849 -1.910 -16.157 1.00 96.19 91 TRP A O 1
ATOM 754 N N . ASP A 1 92 ? -1.200 -1.891 -15.234 1.00 96.00 92 ASP A N 1
ATOM 755 C CA . ASP A 1 92 ? -1.654 -0.661 -15.912 1.00 96.00 92 ASP A CA 1
ATOM 756 C C . ASP A 1 92 ? -0.852 0.597 -15.522 1.00 96.00 92 ASP A C 1
ATOM 758 O O . ASP A 1 92 ? -0.755 1.543 -16.303 1.00 96.00 92 ASP A O 1
ATOM 762 N N . ILE A 1 93 ? -0.248 0.611 -14.329 1.00 96.69 93 ILE A N 1
ATOM 763 C CA . ILE A 1 93 ? 0.584 1.723 -13.842 1.00 96.69 93 ILE A CA 1
ATOM 764 C C . ILE A 1 93 ? 2.065 1.387 -14.040 1.00 96.69 93 ILE A C 1
ATOM 766 O O . ILE A 1 93 ? 2.610 0.550 -13.321 1.00 96.69 93 ILE A O 1
ATOM 770 N N . SER A 1 94 ? 2.722 2.027 -15.007 1.00 95.56 94 SER A N 1
ATOM 771 C CA . SER A 1 94 ? 4.117 1.740 -15.387 1.00 95.56 94 SER A CA 1
ATOM 772 C C . SER A 1 94 ? 5.162 2.618 -14.698 1.00 95.56 94 SER A C 1
ATOM 774 O O . SER A 1 94 ? 6.337 2.268 -14.711 1.00 95.56 94 SER A O 1
ATOM 776 N N . TYR A 1 95 ? 4.754 3.725 -14.078 1.00 97.31 95 TYR A N 1
ATOM 777 C CA . TYR A 1 95 ? 5.639 4.616 -13.332 1.00 97.31 95 TYR A CA 1
ATOM 778 C C . TYR A 1 95 ? 4.967 5.081 -12.046 1.00 97.31 95 TYR A C 1
ATOM 780 O O . TYR A 1 95 ? 3.772 5.386 -12.040 1.00 97.31 95 TYR A O 1
ATOM 788 N N . ALA A 1 96 ? 5.748 5.178 -10.973 1.00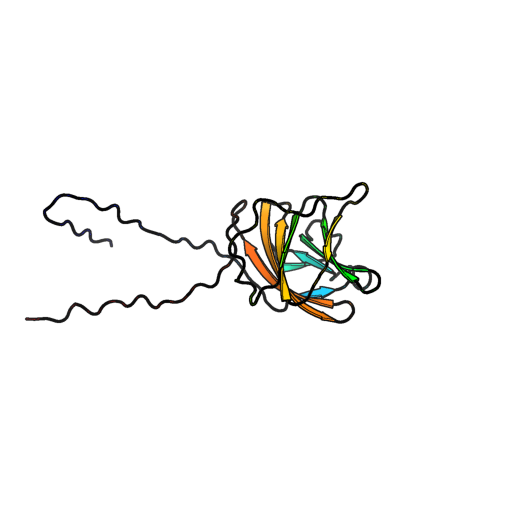 98.00 96 ALA A N 1
ATOM 789 C CA . ALA A 1 96 ? 5.332 5.891 -9.777 1.00 98.00 96 ALA A CA 1
ATOM 790 C C . ALA A 1 96 ? 5.090 7.383 -10.098 1.00 98.00 96 ALA A C 1
ATOM 792 O O . ALA A 1 96 ? 5.721 7.915 -11.013 1.00 98.00 96 ALA A O 1
ATOM 793 N N . PRO A 1 97 ? 4.181 8.073 -9.394 1.00 97.62 97 PRO A N 1
ATOM 794 C CA . PRO A 1 97 ? 3.857 9.486 -9.615 1.00 97.62 97 PRO A CA 1
ATOM 795 C C . PRO A 1 97 ? 4.947 10.427 -9.073 1.00 97.62 97 PRO A C 1
ATOM 797 O O . PRO A 1 97 ? 5.728 10.059 -8.203 1.00 97.62 97 PRO A O 1
ATOM 800 N N . LEU A 1 98 ? 5.094 11.633 -9.645 1.00 97.19 98 LEU A N 1
ATOM 801 C CA . LEU A 1 98 ? 6.025 12.664 -9.122 1.00 97.19 98 LEU A CA 1
ATOM 802 C C . LEU A 1 98 ? 5.444 13.400 -7.911 1.00 97.19 98 LEU A C 1
ATOM 804 O O . LEU A 1 98 ? 6.183 13.862 -7.050 1.00 97.19 98 LEU A O 1
ATOM 808 N N . THR A 1 99 ? 4.125 13.547 -7.887 1.00 97.69 99 THR A N 1
ATOM 809 C CA . THR A 1 99 ? 3.383 14.379 -6.944 1.00 97.69 99 THR A CA 1
ATOM 810 C C . THR A 1 99 ? 2.009 13.763 -6.689 1.00 97.69 99 THR A C 1
ATOM 812 O O . THR A 1 99 ? 1.546 12.914 -7.453 1.00 97.69 99 THR A O 1
ATOM 815 N N . GLY A 1 100 ? 1.330 14.236 -5.641 1.00 96.94 100 GLY A N 1
ATOM 816 C CA . GLY A 1 100 ? -0.006 13.761 -5.265 1.00 96.94 100 GLY A CA 1
ATOM 817 C C . GLY A 1 100 ? -0.008 12.664 -4.199 1.00 96.94 100 GLY A C 1
ATOM 818 O O . GLY A 1 100 ? -1.054 12.065 -3.954 1.00 96.94 100 GLY A O 1
ATOM 819 N N . TRP A 1 101 ? 1.137 12.435 -3.554 1.00 98.56 101 TRP A N 1
ATOM 820 C CA . TRP A 1 101 ? 1.250 11.643 -2.333 1.00 98.56 101 TRP A CA 1
ATOM 821 C C . TRP A 1 101 ? 0.341 12.197 -1.234 1.00 98.56 101 TRP A C 1
ATOM 823 O O . TRP A 1 101 ? 0.174 13.415 -1.105 1.00 98.56 101 TRP A O 1
ATOM 833 N N . VAL A 1 102 ? -0.262 11.301 -0.453 1.00 98.50 102 VAL A N 1
ATOM 834 C CA . VAL A 1 102 ? -1.125 11.691 0.665 1.00 98.50 102 VAL A CA 1
ATOM 835 C C . VAL A 1 102 ? -0.303 12.441 1.717 1.00 98.50 102 VAL A C 1
ATOM 837 O O . VAL A 1 102 ? 0.662 11.883 2.234 1.00 98.50 102 VAL A O 1
ATOM 840 N N . PRO A 1 103 ? -0.674 13.682 2.081 1.00 97.94 103 PRO A N 1
ATOM 841 C CA . PRO A 1 103 ? 0.029 14.402 3.132 1.00 97.94 103 PRO A CA 1
ATOM 842 C C . PRO A 1 103 ? -0.263 13.778 4.500 1.00 97.94 103 PRO A C 1
ATOM 844 O O . PRO A 1 103 ? -1.387 13.349 4.770 1.00 97.94 103 PRO A O 1
ATOM 847 N N . LEU A 1 104 ? 0.730 13.807 5.390 1.00 98.12 104 LEU A N 1
ATOM 848 C CA . LEU A 1 104 ? 0.515 13.516 6.805 1.00 98.12 104 LEU A CA 1
ATOM 849 C C . LEU A 1 104 ? -0.397 14.593 7.405 1.00 98.12 104 LEU A C 1
ATOM 851 O O . LEU A 1 104 ? -0.133 15.791 7.259 1.00 98.12 104 LEU A O 1
ATOM 855 N N . LYS A 1 105 ? -1.484 14.186 8.064 1.00 97.06 105 LYS A N 1
ATOM 856 C CA . LYS A 1 105 ? -2.383 15.142 8.717 1.00 97.06 105 LYS A CA 1
ATOM 857 C C . LYS A 1 105 ? -1.801 15.594 10.061 1.00 97.06 105 LYS A C 1
ATOM 859 O O . LYS A 1 105 ? -1.087 14.832 10.711 1.00 97.06 105 LYS A O 1
ATOM 864 N N . PRO A 1 106 ? -2.122 16.816 10.525 1.00 96.81 106 PRO A N 1
ATOM 865 C CA . PRO A 1 106 ? -1.689 17.274 11.840 1.00 96.81 106 PRO A CA 1
ATOM 866 C C . PRO A 1 106 ? -2.132 16.319 12.957 1.00 96.81 106 PRO A C 1
ATOM 868 O O . PRO A 1 106 ? -3.312 15.981 13.044 1.00 96.81 106 PRO A O 1
ATOM 871 N N . ASN A 1 107 ? -1.201 15.968 13.849 1.00 95.31 107 ASN A N 1
ATOM 872 C CA . ASN A 1 107 ? -1.398 15.050 14.982 1.00 95.31 107 ASN A CA 1
ATOM 873 C C . ASN A 1 107 ? -1.677 13.581 14.606 1.00 95.31 107 ASN A C 1
ATOM 875 O O . ASN A 1 107 ? -2.146 12.822 15.452 1.00 95.31 107 ASN A O 1
ATOM 879 N N . GLU A 1 108 ? -1.384 13.171 13.373 1.00 96.25 108 GLU A N 1
ATOM 880 C CA . GLU A 1 108 ? -1.355 11.764 12.968 1.00 96.25 108 GLU A CA 1
ATOM 881 C C . GLU A 1 108 ? 0.098 11.313 12.750 1.00 96.25 108 GLU A C 1
ATOM 883 O O . GLU A 1 108 ? 0.974 12.133 12.487 1.00 96.25 108 GLU A O 1
ATOM 888 N N . ASN A 1 109 ? 0.349 10.009 12.859 1.00 96.75 109 ASN A N 1
ATOM 889 C CA . ASN A 1 109 ? 1.636 9.359 12.567 1.00 96.75 109 ASN A CA 1
ATOM 890 C C . ASN A 1 109 ? 1.531 8.355 11.401 1.00 96.75 109 ASN A C 1
ATOM 892 O O . ASN A 1 109 ? 2.432 7.551 11.168 1.00 96.75 109 ASN A O 1
ATOM 896 N N . VAL A 1 110 ? 0.395 8.368 10.701 1.00 97.88 110 VAL A N 1
ATOM 897 C CA . VAL A 1 110 ? 0.077 7.487 9.578 1.00 97.88 110 VAL A CA 1
ATOM 898 C C . VAL A 1 110 ? -0.548 8.303 8.459 1.00 97.88 110 VAL A C 1
ATOM 900 O O . VAL A 1 110 ? -1.250 9.284 8.703 1.00 97.88 110 VAL A O 1
ATOM 903 N N . LYS A 1 111 ? -0.319 7.880 7.221 1.00 98.69 111 LYS A N 1
ATOM 904 C CA . LYS A 1 111 ? -1.035 8.373 6.039 1.00 98.69 111 LYS A CA 1
ATOM 905 C C . LYS A 1 111 ? -1.964 7.267 5.559 1.00 98.69 111 LYS A C 1
ATOM 907 O O . LYS A 1 111 ? -1.626 6.088 5.656 1.00 98.69 111 LYS A O 1
ATOM 912 N N . TYR A 1 112 ? -3.117 7.633 5.007 1.00 98.50 112 TYR A N 1
ATOM 913 C CA . TYR A 1 112 ? -4.101 6.644 4.573 1.00 98.50 112 TYR A CA 1
ATOM 914 C C . TYR A 1 112 ? -4.889 7.036 3.337 1.00 98.50 112 TYR A C 1
ATOM 916 O O . TYR A 1 112 ? -5.176 8.204 3.069 1.00 98.50 112 TYR A O 1
ATOM 924 N N . VAL A 1 113 ? -5.297 5.999 2.614 1.00 98.62 113 VAL A N 1
ATOM 925 C CA . VAL A 1 113 ? -6.203 6.053 1.466 1.00 98.62 113 VAL A CA 1
ATOM 926 C C . VAL A 1 113 ? -7.336 5.061 1.673 1.00 98.62 113 VAL A C 1
ATOM 928 O O . VAL A 1 113 ? -7.145 3.990 2.249 1.00 98.62 113 VAL A O 1
ATOM 931 N N . GLU A 1 114 ? -8.527 5.400 1.186 1.00 98.69 114 GLU A N 1
ATOM 932 C CA . GLU A 1 114 ? -9.661 4.476 1.215 1.00 98.69 114 GLU A CA 1
ATOM 933 C C . GLU A 1 114 ? -9.378 3.273 0.300 1.00 98.69 114 GLU A C 1
ATOM 935 O O . GLU A 1 114 ? -9.053 3.434 -0.882 1.00 98.69 114 GLU A O 1
ATOM 940 N N . ALA A 1 115 ? -9.512 2.067 0.843 1.00 98.69 115 ALA A N 1
ATOM 941 C CA . ALA A 1 115 ? -9.254 0.808 0.162 1.00 98.69 115 ALA A CA 1
ATOM 942 C C . ALA A 1 115 ? -10.495 0.366 -0.630 1.00 98.69 115 ALA A C 1
ATOM 944 O O . ALA A 1 115 ? -11.522 -0.005 -0.062 1.00 98.69 115 ALA A O 1
ATOM 945 N N . LYS A 1 116 ? -10.405 0.386 -1.963 1.00 98.69 116 LYS A N 1
ATOM 946 C CA . LYS A 1 116 ? -11.504 0.042 -2.875 1.00 98.69 116 LYS A CA 1
ATOM 947 C C . LYS A 1 116 ? -11.085 -1.047 -3.846 1.00 98.69 116 LYS A C 1
ATOM 949 O O . LYS A 1 116 ? -10.055 -0.959 -4.515 1.00 98.69 116 LYS A O 1
ATOM 954 N N . VAL A 1 117 ? -11.938 -2.058 -3.967 1.00 98.75 117 VAL A N 1
ATOM 955 C CA . VAL A 1 117 ? -11.753 -3.163 -4.912 1.00 98.75 117 VAL A CA 1
ATOM 956 C C . VAL A 1 117 ? -11.608 -2.634 -6.343 1.00 98.75 117 VAL A C 1
ATOM 958 O O . VAL A 1 117 ? -12.372 -1.779 -6.784 1.00 98.75 117 VAL A O 1
ATOM 961 N N . GLY A 1 118 ? -10.621 -3.157 -7.074 1.00 98.50 118 GLY A N 1
ATOM 962 C CA . GLY A 1 118 ? -10.343 -2.796 -8.465 1.00 98.50 118 GLY A CA 1
ATOM 963 C C . GLY A 1 118 ? -9.481 -1.547 -8.659 1.00 98.50 118 GLY A C 1
ATOM 964 O O . GLY A 1 118 ? -9.203 -1.197 -9.807 1.00 98.50 118 GLY A O 1
ATOM 965 N N . ARG A 1 119 ? -9.041 -0.885 -7.582 1.00 98.75 119 ARG A N 1
ATOM 966 C CA . ARG A 1 119 ? -8.107 0.246 -7.657 1.00 98.75 119 ARG A CA 1
ATOM 967 C C . ARG A 1 119 ? -6.664 -0.186 -7.440 1.00 98.75 119 ARG A C 1
ATOM 969 O O . ARG A 1 119 ? -6.403 -1.165 -6.732 1.00 98.75 119 ARG A O 1
ATOM 976 N N . THR A 1 120 ? -5.752 0.563 -8.053 1.00 98.88 120 THR A N 1
ATOM 977 C CA . THR A 1 120 ? -4.308 0.424 -7.851 1.00 98.88 120 THR A CA 1
ATOM 978 C C . THR A 1 120 ? -3.792 1.555 -6.979 1.00 98.88 120 THR A C 1
ATOM 980 O O . THR A 1 120 ? -4.154 2.712 -7.172 1.00 98.88 120 THR A O 1
ATOM 983 N N . TYR A 1 121 ? -2.896 1.218 -6.064 1.00 98.88 121 TYR A N 1
ATOM 984 C CA . TYR A 1 121 ? -2.218 2.152 -5.181 1.00 98.88 121 TYR A CA 1
ATOM 985 C C . TYR A 1 121 ? -0.722 2.023 -5.409 1.00 98.88 121 TYR A C 1
ATOM 987 O O . TYR A 1 121 ? -0.225 0.907 -5.566 1.00 98.88 121 TYR A O 1
ATOM 995 N N . VAL A 1 122 ? -0.021 3.149 -5.452 1.00 98.88 122 VAL A N 1
ATOM 996 C CA . VAL A 1 122 ? 1.442 3.188 -5.510 1.00 98.88 122 VAL A CA 1
ATOM 997 C C . VAL A 1 122 ? 1.964 3.596 -4.144 1.00 98.88 122 VAL A C 1
ATOM 999 O O . VAL A 1 122 ? 1.395 4.476 -3.502 1.00 98.88 122 VAL A O 1
ATOM 1002 N N . ILE A 1 123 ? 3.034 2.933 -3.724 1.00 98.88 123 ILE A N 1
ATOM 1003 C CA . ILE A 1 123 ? 3.717 3.135 -2.455 1.00 98.88 123 ILE A CA 1
ATOM 1004 C C . ILE A 1 123 ? 5.158 3.535 -2.765 1.00 98.88 123 ILE A C 1
ATOM 1006 O O . ILE A 1 123 ? 5.793 2.914 -3.622 1.00 98.88 123 ILE A O 1
ATOM 1010 N N . TRP A 1 124 ? 5.658 4.557 -2.082 1.00 98.81 124 TRP A N 1
ATOM 1011 C CA . TRP A 1 124 ? 7.077 4.895 -2.019 1.00 98.81 124 TRP A CA 1
ATOM 1012 C C . TRP A 1 124 ? 7.549 4.595 -0.600 1.00 98.81 124 TRP A C 1
ATOM 1014 O O . TRP A 1 124 ? 7.143 5.269 0.343 1.00 98.81 124 TRP A O 1
ATOM 1024 N N . THR A 1 125 ? 8.304 3.510 -0.452 1.00 98.38 125 THR A N 1
ATOM 1025 C CA . THR A 1 125 ? 8.732 2.980 0.844 1.00 98.38 125 THR A CA 1
ATOM 1026 C C . THR A 1 125 ? 9.793 3.874 1.477 1.00 98.38 125 THR A C 1
ATOM 1028 O O . THR A 1 125 ? 10.531 4.574 0.780 1.00 98.38 125 THR A O 1
ATOM 1031 N N . TRP A 1 126 ? 9.890 3.818 2.805 1.00 97.81 126 TRP A N 1
ATOM 1032 C CA . TRP A 1 126 ? 10.875 4.554 3.606 1.00 97.81 126 TRP A CA 1
ATOM 1033 C C . TRP A 1 126 ? 12.331 4.335 3.152 1.00 97.81 126 TRP A C 1
ATOM 1035 O O . TRP A 1 126 ? 13.169 5.225 3.282 1.00 97.81 126 TRP A O 1
ATOM 1045 N N . ASP A 1 127 ? 12.631 3.164 2.580 1.00 97.06 127 ASP A N 1
ATOM 1046 C CA . ASP A 1 127 ? 13.939 2.799 2.028 1.00 97.06 127 ASP A CA 1
ATOM 1047 C C . ASP A 1 127 ? 14.097 3.176 0.543 1.00 97.06 127 ASP A C 1
ATOM 1049 O O . ASP A 1 127 ? 14.945 2.628 -0.158 1.00 97.06 127 ASP A O 1
ATOM 1053 N N . ASN A 1 128 ? 13.281 4.116 0.060 1.00 98.00 128 ASN A N 1
ATOM 1054 C CA . ASN A 1 128 ? 13.336 4.705 -1.275 1.00 98.00 128 ASN A CA 1
ATOM 1055 C C . ASN A 1 128 ? 13.109 3.707 -2.430 1.00 98.00 128 ASN A C 1
ATOM 1057 O O . ASN A 1 128 ? 13.643 3.873 -3.528 1.00 98.00 128 ASN A O 1
ATOM 1061 N N . HIS A 1 129 ? 12.262 2.699 -2.228 1.00 98.06 129 HIS A N 1
ATOM 1062 C CA . HIS A 1 129 ? 11.785 1.823 -3.299 1.00 98.06 129 HIS A CA 1
ATOM 1063 C C . HIS A 1 129 ? 10.327 2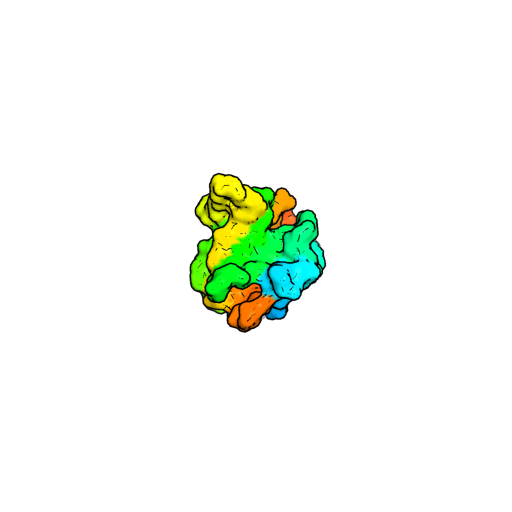.111 -3.644 1.00 98.06 129 HIS A C 1
ATOM 1065 O O . HIS A 1 129 ? 9.587 2.751 -2.901 1.00 98.06 129 HIS A O 1
ATOM 1071 N N . TYR A 1 130 ? 9.896 1.634 -4.808 1.00 98.56 130 TYR A N 1
ATOM 1072 C CA . TYR A 1 130 ? 8.520 1.806 -5.249 1.00 98.56 130 TYR A CA 1
ATOM 1073 C C . TYR A 1 130 ? 7.809 0.464 -5.335 1.00 98.56 130 TYR A C 1
ATOM 1075 O O . TYR A 1 130 ? 8.311 -0.501 -5.914 1.00 98.56 130 TYR A O 1
ATOM 1083 N N . ALA A 1 131 ? 6.597 0.420 -4.803 1.00 98.56 131 ALA A N 1
ATOM 1084 C CA . ALA A 1 131 ? 5.703 -0.715 -4.921 1.00 98.56 131 ALA A CA 1
ATOM 1085 C C . ALA A 1 131 ? 4.360 -0.269 -5.484 1.00 98.56 131 ALA A C 1
ATOM 1087 O O . ALA A 1 131 ? 4.004 0.911 -5.497 1.00 98.56 131 ALA A O 1
ATOM 1088 N N . LYS A 1 132 ? 3.575 -1.238 -5.931 1.00 98.56 132 LYS A N 1
ATOM 1089 C CA . LYS A 1 132 ? 2.155 -1.028 -6.175 1.00 98.56 132 LYS A CA 1
ATOM 1090 C C . LYS A 1 132 ? 1.359 -2.233 -5.746 1.00 98.56 132 LYS A C 1
ATOM 1092 O O . LYS A 1 132 ? 1.836 -3.363 -5.853 1.00 98.56 132 LYS A O 1
ATOM 1097 N N . ILE A 1 133 ? 0.125 -1.978 -5.345 1.00 98.88 133 ILE A N 1
ATOM 1098 C CA . ILE A 1 133 ? -0.864 -3.013 -5.080 1.00 98.88 133 ILE A CA 1
ATOM 1099 C C . ILE A 1 133 ? -2.130 -2.744 -5.873 1.00 98.88 133 ILE A C 1
ATOM 1101 O O . ILE A 1 133 ? -2.490 -1.591 -6.098 1.00 98.88 133 ILE A O 1
ATOM 1105 N N . ARG A 1 134 ? -2.835 -3.800 -6.267 1.00 98.75 134 ARG A N 1
ATOM 1106 C CA . ARG A 1 134 ? -4.182 -3.710 -6.827 1.00 98.75 134 ARG A CA 1
ATOM 1107 C C . ARG A 1 134 ? -5.114 -4.571 -6.004 1.00 98.75 134 ARG A C 1
ATOM 1109 O O . ARG A 1 134 ? -4.940 -5.786 -5.928 1.00 98.75 134 ARG A O 1
ATOM 1116 N N . ILE A 1 135 ? -6.132 -3.952 -5.420 1.00 98.88 135 ILE A N 1
ATOM 1117 C CA . ILE A 1 135 ? -7.078 -4.673 -4.570 1.00 98.88 135 ILE A CA 1
ATOM 1118 C C . ILE A 1 135 ? -7.971 -5.551 -5.445 1.00 98.88 135 ILE A C 1
ATOM 1120 O O . ILE A 1 135 ? -8.642 -5.079 -6.367 1.00 98.88 135 ILE A O 1
ATOM 1124 N N . LYS A 1 136 ? -8.001 -6.845 -5.133 1.00 98.62 136 LYS A N 1
ATOM 1125 C CA . LYS A 1 136 ? -8.824 -7.849 -5.811 1.00 98.62 136 LYS A CA 1
ATOM 1126 C C . LYS A 1 136 ? -10.150 -8.066 -5.122 1.00 98.62 136 LYS A C 1
ATOM 1128 O O . LYS A 1 136 ? -11.157 -8.230 -5.803 1.00 98.62 136 LYS A O 1
ATOM 1133 N N . ASN A 1 137 ? -10.146 -8.083 -3.796 1.00 98.50 137 ASN A N 1
ATOM 1134 C CA . ASN A 1 137 ? -11.346 -8.298 -3.008 1.00 98.50 137 ASN A CA 1
ATOM 1135 C C . ASN A 1 137 ? -11.153 -7.767 -1.584 1.00 98.50 137 ASN A C 1
ATOM 1137 O O . ASN A 1 137 ? -10.038 -7.792 -1.065 1.00 98.50 137 ASN A O 1
ATOM 1141 N N . ILE A 1 138 ? -12.240 -7.349 -0.944 1.00 98.44 138 ILE A N 1
ATOM 1142 C CA . ILE A 1 138 ? -12.290 -7.079 0.492 1.00 98.44 138 ILE A CA 1
ATOM 1143 C C . ILE A 1 138 ? -13.539 -7.773 1.029 1.00 98.44 138 ILE A C 1
ATOM 1145 O O . ILE A 1 138 ? -14.637 -7.550 0.524 1.00 98.44 138 ILE A O 1
ATOM 1149 N N . VAL A 1 139 ? -13.370 -8.642 2.025 1.00 95.62 139 VAL A N 1
ATOM 1150 C CA . VAL A 1 139 ? -14.480 -9.360 2.669 1.00 95.62 139 VAL A CA 1
ATOM 1151 C C . VAL A 1 139 ? -14.277 -9.316 4.172 1.00 95.62 139 VAL A C 1
ATOM 1153 O O . VAL A 1 139 ? -13.272 -9.829 4.667 1.00 95.62 139 VAL A O 1
ATOM 1156 N N . ASN A 1 140 ? -15.255 -8.761 4.890 1.00 93.00 140 ASN A N 1
ATOM 1157 C CA . ASN A 1 140 ? -15.209 -8.561 6.338 1.00 93.00 140 ASN A CA 1
ATOM 1158 C C . ASN A 1 140 ? -13.917 -7.835 6.742 1.00 93.00 140 ASN A C 1
ATOM 1160 O O . ASN A 1 140 ? -13.739 -6.678 6.386 1.00 93.00 140 ASN A O 1
ATOM 1164 N N . ASP A 1 141 ? -13.007 -8.538 7.410 1.00 95.12 141 ASP A N 1
ATOM 1165 C CA . ASP A 1 141 ? -11.768 -8.001 7.968 1.00 95.12 141 ASP A CA 1
ATOM 1166 C C . ASP A 1 141 ? -10.533 -8.443 7.163 1.00 95.12 141 ASP A C 1
ATOM 1168 O O . ASP A 1 141 ? -9.432 -8.500 7.701 1.00 95.12 141 ASP A O 1
ATOM 1172 N N . ARG A 1 142 ? -10.698 -8.820 5.886 1.00 98.06 142 ARG A N 1
ATOM 1173 C CA . ARG A 1 142 ? -9.613 -9.315 5.024 1.00 98.06 142 ARG A CA 1
ATOM 1174 C C . ARG A 1 142 ? -9.569 -8.580 3.691 1.00 98.06 142 ARG A C 1
ATOM 1176 O O . ARG A 1 142 ? -10.540 -8.622 2.933 1.00 98.06 142 ARG A O 1
ATOM 1183 N N . MET A 1 143 ? -8.405 -8.029 3.362 1.00 98.69 143 MET A N 1
ATOM 1184 C CA . MET A 1 143 ? -8.084 -7.498 2.039 1.00 98.69 143 MET A CA 1
ATOM 1185 C C . MET A 1 143 ? -7.244 -8.511 1.260 1.00 98.69 143 MET A C 1
ATOM 1187 O O . MET A 1 143 ? -6.288 -9.070 1.792 1.00 98.69 143 MET A O 1
ATOM 1191 N N . VAL A 1 144 ? -7.595 -8.727 -0.008 1.00 98.81 144 VAL A N 1
ATOM 1192 C CA . VAL A 1 144 ? -6.833 -9.541 -0.961 1.00 98.81 144 VAL A CA 1
ATOM 1193 C C . VAL A 1 144 ? -6.358 -8.654 -2.105 1.00 98.81 144 VAL A C 1
ATOM 1195 O O . VAL A 1 144 ? -7.165 -7.932 -2.697 1.00 98.81 144 VAL A O 1
ATOM 1198 N N . PHE A 1 145 ? -5.071 -8.712 -2.437 1.00 98.88 145 PHE A N 1
ATOM 1199 C CA . PHE A 1 145 ? -4.448 -7.846 -3.433 1.00 98.88 145 PHE A CA 1
ATOM 1200 C C . PHE A 1 145 ? -3.351 -8.55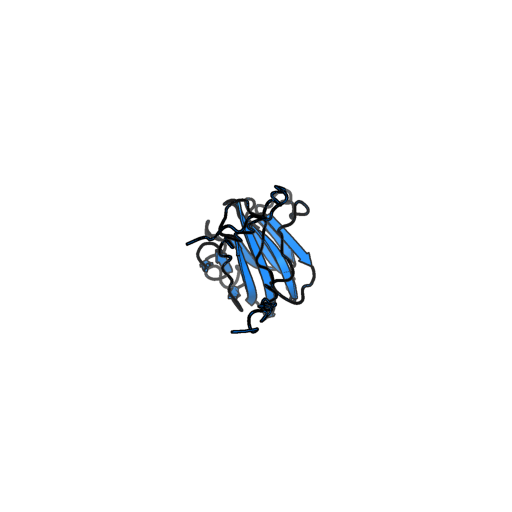5 -4.232 1.00 98.88 145 PHE A C 1
ATOM 1202 O O . PHE A 1 145 ? -2.743 -9.523 -3.781 1.00 98.88 145 PHE A O 1
ATOM 1209 N N . ASP A 1 146 ? -3.097 -8.032 -5.424 1.00 98.81 146 ASP A N 1
ATOM 1210 C CA . ASP A 1 146 ? -1.900 -8.333 -6.208 1.00 98.81 146 ASP A CA 1
ATOM 1211 C C . ASP A 1 146 ? -0.870 -7.230 -5.953 1.00 98.81 146 ASP A C 1
ATOM 1213 O O . ASP A 1 146 ? -1.259 -6.093 -5.674 1.00 98.81 146 ASP A O 1
ATOM 1217 N N . TRP A 1 147 ? 0.423 -7.529 -6.053 1.00 98.69 147 TRP A N 1
ATOM 1218 C CA . TRP A 1 147 ? 1.488 -6.561 -5.799 1.00 98.69 147 TRP A CA 1
ATOM 1219 C C . TRP A 1 147 ? 2.662 -6.710 -6.759 1.00 98.69 147 TRP A C 1
ATOM 1221 O O . TRP A 1 147 ? 2.916 -7.791 -7.280 1.00 98.69 147 TRP A O 1
ATOM 1231 N N . ALA A 1 148 ? 3.400 -5.619 -6.960 1.00 98.12 148 ALA A N 1
ATOM 1232 C CA . ALA A 1 148 ? 4.700 -5.624 -7.621 1.00 98.12 148 ALA A CA 1
ATOM 1233 C C . ALA A 1 148 ? 5.652 -4.637 -6.935 1.00 98.12 148 ALA A C 1
ATOM 1235 O O . ALA A 1 148 ? 5.209 -3.589 -6.464 1.00 98.12 148 ALA A O 1
ATOM 1236 N N . TYR A 1 149 ? 6.943 -4.963 -6.911 1.00 97.88 149 TYR A N 1
ATOM 1237 C CA . TYR A 1 149 ? 7.974 -4.202 -6.202 1.00 97.88 149 TYR A CA 1
ATOM 1238 C C . TYR A 1 149 ? 9.179 -3.910 -7.102 1.00 97.88 149 TYR A C 1
ATOM 1240 O O . TYR A 1 149 ? 9.580 -4.746 -7.915 1.00 97.88 149 TYR A O 1
ATOM 1248 N N . GLN A 1 150 ? 9.733 -2.708 -6.980 1.00 96.69 150 GLN A N 1
ATOM 1249 C CA . GLN A 1 150 ? 10.971 -2.294 -7.624 1.00 96.69 150 GLN A CA 1
ATOM 1250 C C . GLN A 1 150 ? 12.154 -2.574 -6.693 1.00 96.69 150 GLN A C 1
ATOM 1252 O O . GLN A 1 150 ? 12.137 -2.137 -5.553 1.00 96.69 150 GLN A O 1
ATOM 1257 N N . LEU A 1 151 ? 13.189 -3.248 -7.204 1.00 95.25 151 LEU A N 1
ATOM 1258 C CA . LEU A 1 151 ? 14.402 -3.593 -6.449 1.00 95.25 151 LEU A CA 1
ATOM 1259 C C . LEU A 1 151 ? 15.516 -2.544 -6.534 1.00 95.25 151 LEU A C 1
ATOM 1261 O O . LEU A 1 151 ? 16.479 -2.623 -5.780 1.00 95.25 151 LEU A O 1
ATOM 1265 N N . VAL A 1 152 ? 15.440 -1.618 -7.490 1.00 96.00 152 VAL A N 1
ATOM 1266 C CA . VAL A 1 152 ? 16.414 -0.530 -7.621 1.00 96.00 152 VAL A CA 1
ATOM 1267 C C . VAL A 1 152 ? 15.896 0.704 -6.907 1.00 96.00 152 VAL A C 1
ATOM 1269 O O . VAL A 1 152 ? 14.901 1.303 -7.323 1.00 96.00 152 VAL A O 1
ATOM 1272 N N . GLU A 1 153 ? 16.622 1.087 -5.866 1.00 96.81 153 GLU A N 1
ATOM 1273 C CA . GLU A 1 153 ? 16.401 2.303 -5.098 1.00 96.81 153 GLU A CA 1
ATOM 1274 C C . GLU A 1 153 ? 16.252 3.531 -6.015 1.00 96.81 153 GLU A C 1
ATOM 1276 O O . GLU A 1 153 ? 16.999 3.720 -6.980 1.00 96.81 153 GLU A O 1
ATOM 1281 N N . GLY A 1 154 ? 15.243 4.358 -5.750 1.00 96.38 15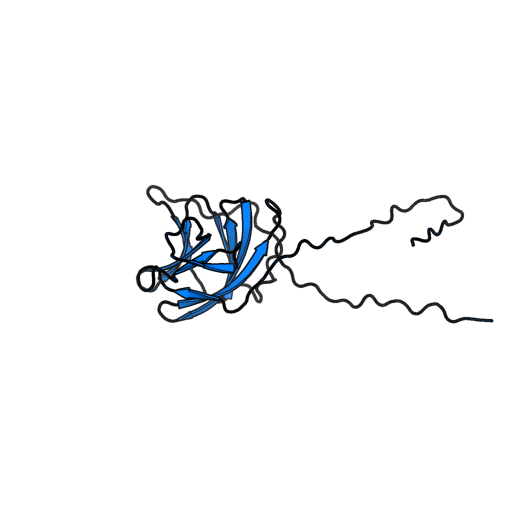4 GLY A N 1
ATOM 1282 C CA . GLY A 1 154 ? 14.941 5.584 -6.485 1.00 96.38 154 GLY A CA 1
ATOM 1283 C C . GLY A 1 154 ? 14.389 5.379 -7.900 1.00 96.38 154 GLY A C 1
ATOM 1284 O O . GLY A 1 154 ? 13.912 6.341 -8.511 1.00 96.38 154 GLY A O 1
ATOM 1285 N N . ASN A 1 155 ? 14.395 4.156 -8.444 1.00 96.31 155 ASN A N 1
ATOM 1286 C CA . ASN A 1 155 ? 13.863 3.905 -9.777 1.00 96.31 155 ASN A CA 1
ATOM 1287 C C . ASN A 1 155 ? 12.329 3.874 -9.749 1.00 96.31 155 ASN A C 1
ATOM 1289 O O . ASN A 1 155 ? 11.699 2.988 -9.189 1.00 96.31 155 ASN A O 1
ATOM 1293 N N . ARG A 1 156 ? 11.695 4.829 -10.419 1.00 96.94 156 ARG A N 1
ATOM 1294 C CA . ARG A 1 156 ? 10.230 4.957 -10.442 1.00 96.94 156 ARG A CA 1
ATOM 1295 C C . ARG A 1 156 ? 9.539 3.993 -11.401 1.00 96.94 156 ARG A C 1
ATOM 1297 O O . ARG A 1 156 ? 8.311 3.978 -11.452 1.00 96.94 156 ARG A O 1
ATOM 1304 N N . GLU A 1 157 ? 10.285 3.242 -12.204 1.00 95.81 157 GLU A N 1
ATOM 1305 C CA . GLU A 1 157 ? 9.712 2.292 -13.153 1.00 95.81 157 GLU A CA 1
ATOM 1306 C C . GLU A 1 157 ? 9.059 1.117 -12.437 1.00 95.81 157 GLU A C 1
ATOM 1308 O O . GLU A 1 157 ? 9.706 0.373 -11.701 1.00 95.81 157 GLU A O 1
ATOM 1313 N N . LEU A 1 158 ? 7.782 0.899 -12.724 1.00 94.69 158 LEU A N 1
ATOM 1314 C CA . LEU A 1 158 ? 6.979 -0.182 -12.174 1.00 94.69 158 LEU A CA 1
ATOM 1315 C C . LEU A 1 158 ? 6.744 -1.271 -13.219 1.00 94.69 158 LEU A C 1
ATOM 1317 O O . LEU A 1 158 ? 6.805 -1.048 -14.429 1.00 94.69 158 LEU A O 1
ATOM 1321 N N . LYS A 1 159 ? 6.434 -2.478 -12.739 1.00 93.31 159 LYS A N 1
ATOM 1322 C CA . LYS A 1 159 ? 6.202 -3.632 -13.609 1.00 93.31 159 LYS A CA 1
ATOM 1323 C C . LYS A 1 159 ? 5.055 -3.370 -14.582 1.00 93.31 159 LYS A C 1
ATOM 1325 O O . LYS A 1 159 ? 3.935 -3.105 -14.154 1.00 93.31 159 LYS A O 1
ATOM 1330 N N . ARG A 1 160 ? 5.314 -3.479 -15.881 1.00 90.75 160 ARG A N 1
ATOM 1331 C CA . ARG A 1 160 ? 4.330 -3.260 -16.950 1.00 90.75 160 ARG A CA 1
ATOM 1332 C C . ARG A 1 160 ? 4.051 -4.553 -17.700 1.00 90.75 160 ARG A C 1
ATOM 1334 O O . ARG A 1 160 ? 4.844 -5.490 -17.643 1.00 90.75 160 ARG A O 1
ATOM 1341 N N . LYS A 1 161 ? 2.962 -4.574 -18.464 1.00 85.38 161 LYS A N 1
ATOM 1342 C CA . LYS A 1 161 ? 2.688 -5.671 -19.386 1.00 85.38 161 LYS A CA 1
ATOM 1343 C C . LYS A 1 161 ? 3.751 -5.635 -20.481 1.00 85.38 161 LYS A C 1
ATOM 1345 O O . LYS A 1 161 ? 3.846 -4.652 -21.217 1.00 85.38 161 LYS A O 1
ATOM 1350 N N . VAL A 1 162 ? 4.567 -6.680 -20.573 1.00 77.06 162 VAL A N 1
ATOM 1351 C CA . VAL A 1 162 ? 5.448 -6.860 -21.726 1.00 77.06 162 VAL A CA 1
ATOM 1352 C C . VAL A 1 162 ? 4.573 -7.416 -22.840 1.00 77.06 162 VAL A C 1
ATOM 1354 O O . VAL A 1 162 ? 4.063 -8.529 -22.742 1.00 77.06 162 VAL A O 1
ATOM 1357 N N . ASN A 1 163 ? 4.334 -6.619 -23.879 1.00 62.25 163 ASN A N 1
ATOM 1358 C CA . ASN A 1 163 ? 3.745 -7.157 -25.095 1.00 62.25 163 AS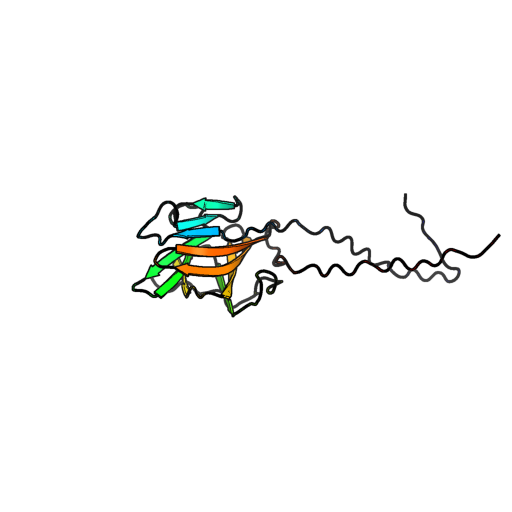N A CA 1
ATOM 1359 C C . ASN A 1 163 ? 4.818 -8.024 -25.752 1.00 62.25 163 ASN A C 1
ATOM 1361 O O . ASN A 1 163 ? 5.783 -7.500 -26.311 1.00 62.25 163 ASN A O 1
ATOM 1365 N N . GLU A 1 164 ? 4.657 -9.340 -25.670 1.00 49.69 164 GLU A N 1
ATOM 1366 C CA . GLU A 1 164 ? 5.368 -10.275 -26.531 1.00 49.69 164 GLU A CA 1
ATOM 1367 C C . GLU A 1 164 ? 4.896 -10.036 -27.969 1.00 49.69 164 GLU A C 1
ATOM 1369 O O . GLU A 1 164 ? 4.018 -10.722 -28.478 1.00 49.69 164 GLU A O 1
ATOM 1374 N N . ASN A 1 165 ? 5.450 -9.031 -28.645 1.00 47.28 165 ASN A N 1
ATOM 1375 C CA . ASN A 1 165 ? 5.557 -9.152 -30.086 1.00 47.28 165 ASN A CA 1
ATOM 1376 C C . ASN A 1 165 ? 6.684 -10.161 -30.305 1.00 47.28 165 ASN A C 1
ATOM 1378 O O . ASN A 1 165 ? 7.837 -9.812 -30.018 1.00 47.28 165 ASN A O 1
ATOM 1382 N N . PRO A 1 166 ? 6.411 -11.391 -30.789 1.00 46.28 166 PRO A N 1
ATOM 1383 C CA . PRO A 1 166 ? 7.482 -12.185 -31.354 1.00 46.28 166 PRO A CA 1
ATOM 1384 C C . PRO A 1 166 ? 8.117 -11.290 -32.410 1.00 46.28 166 PRO A C 1
ATOM 1386 O O . PRO A 1 166 ? 7.448 -10.826 -33.336 1.00 46.28 166 PRO A O 1
ATOM 1389 N N . ARG A 1 167 ? 9.390 -10.935 -32.212 1.00 49.84 167 ARG A N 1
ATOM 1390 C CA . ARG A 1 167 ? 10.165 -10.271 -33.254 1.00 49.84 167 ARG A CA 1
ATOM 1391 C C . ARG A 1 167 ? 9.998 -11.160 -34.478 1.00 49.84 167 ARG A C 1
ATOM 1393 O O . ARG A 1 167 ? 10.467 -12.294 -34.453 1.00 49.84 167 ARG A O 1
ATOM 1400 N N . ASN A 1 168 ? 9.287 -10.680 -35.498 1.00 44.72 168 ASN A N 1
ATOM 1401 C CA . ASN A 1 168 ? 9.284 -11.311 -36.806 1.00 44.72 168 ASN A CA 1
ATOM 1402 C C . ASN A 1 168 ? 10.738 -11.284 -37.264 1.00 44.72 168 ASN A C 1
ATOM 1404 O O . ASN A 1 168 ? 11.221 -10.275 -37.776 1.00 44.72 168 ASN A O 1
ATOM 1408 N N . VAL A 1 169 ? 11.457 -12.372 -36.997 1.00 49.53 169 VAL A N 1
ATOM 1409 C CA . VAL A 1 169 ? 12.724 -12.654 -37.643 1.00 49.53 169 VAL A CA 1
ATOM 1410 C C . VAL A 1 169 ? 12.334 -12.822 -39.097 1.00 49.53 169 VAL A C 1
ATOM 1412 O O . VAL A 1 169 ? 11.768 -13.838 -39.482 1.00 49.53 169 VAL A O 1
ATOM 1415 N N . SER A 1 170 ? 12.504 -11.763 -39.884 1.00 45.94 170 SER A N 1
ATOM 1416 C CA . SER A 1 170 ? 12.258 -11.826 -41.312 1.00 45.94 170 SER A CA 1
ATOM 1417 C C . SER A 1 170 ? 13.184 -12.898 -41.875 1.00 45.94 170 SER A C 1
ATOM 1419 O O . SER A 1 170 ? 14.396 -12.688 -41.957 1.00 45.94 170 SER A O 1
ATOM 1421 N N . GLU A 1 171 ? 12.621 -14.047 -42.238 1.00 49.09 171 GLU A N 1
ATOM 1422 C CA . GLU A 1 171 ? 13.261 -15.036 -43.095 1.00 49.09 171 GLU A CA 1
ATOM 1423 C C . GLU A 1 171 ? 13.588 -14.354 -44.424 1.00 49.09 171 GLU A C 1
ATOM 1425 O O . GLU A 1 171 ? 12.774 -14.260 -45.341 1.00 49.09 171 GLU A O 1
ATOM 1430 N N . LYS A 1 172 ? 14.793 -13.801 -44.518 1.00 50.62 172 LYS A N 1
ATOM 1431 C CA . LYS A 1 172 ? 15.331 -13.294 -45.774 1.00 50.62 172 LYS A CA 1
ATOM 1432 C C . LYS A 1 172 ? 16.764 -13.757 -45.967 1.00 50.62 172 LYS A C 1
ATOM 1434 O O . LYS A 1 172 ? 17.643 -12.959 -46.249 1.00 50.62 172 LYS A O 1
ATOM 1439 N N . VAL A 1 173 ? 16.984 -15.067 -45.856 1.00 50.38 173 VAL A N 1
ATOM 1440 C CA . VAL A 1 173 ? 18.144 -15.722 -46.473 1.00 50.38 173 VAL A CA 1
ATOM 1441 C C . VAL A 1 173 ? 17.745 -17.108 -46.976 1.00 50.38 173 VAL A C 1
ATOM 1443 O O . VAL A 1 173 ? 18.105 -18.111 -46.380 1.00 50.38 173 VAL A O 1
ATOM 1446 N N . ILE A 1 174 ? 17.018 -17.173 -48.094 1.00 47.41 174 ILE A N 1
ATOM 1447 C CA . ILE A 1 174 ? 17.205 -18.269 -49.056 1.00 47.41 174 ILE A CA 1
ATOM 1448 C C . ILE A 1 174 ? 17.100 -17.683 -50.466 1.00 47.41 174 ILE A C 1
ATOM 1450 O O . ILE A 1 174 ? 16.012 -17.323 -50.909 1.00 47.41 174 ILE A O 1
ATOM 1454 N N . LYS A 1 175 ? 18.255 -17.548 -51.126 1.00 37.16 175 LYS A N 1
ATOM 1455 C CA . LYS A 1 175 ? 18.519 -17.562 -52.582 1.00 37.16 175 LYS A CA 1
ATOM 1456 C C . LYS A 1 175 ? 20.012 -17.240 -52.743 1.00 37.16 175 LYS A C 1
ATOM 1458 O O . LYS A 1 175 ? 20.435 -16.220 -52.221 1.00 37.16 175 LYS A O 1
ATOM 1463 N N . ASN A 1 176 ? 20.869 -17.975 -53.437 1.00 39.34 176 ASN A N 1
ATOM 1464 C CA . ASN A 1 176 ? 20.851 -19.260 -54.135 1.00 39.34 176 ASN A CA 1
ATOM 1465 C C . ASN A 1 176 ? 22.339 -19.643 -54.338 1.00 39.34 176 ASN A C 1
ATOM 1467 O O . ASN A 1 176 ? 23.204 -18.778 -54.193 1.00 39.34 176 ASN A O 1
ATOM 1471 N N . PHE A 1 177 ? 22.590 -20.915 -54.658 1.00 44.06 177 PHE A N 1
ATOM 1472 C CA . PHE A 1 177 ? 23.855 -21.449 -55.183 1.00 44.06 177 PHE A CA 1
ATOM 1473 C C . PHE A 1 177 ? 24.434 -20.629 -56.342 1.00 44.06 177 PHE A C 1
ATOM 1475 O O . PHE A 1 177 ? 23.623 -20.096 -57.137 1.00 44.06 177 PHE A O 1
#

Secondary structure (DSSP, 8-state):
-------TT-----------------EEEEEEEE-TTT-GGGSEEETTTTEEE-TTSTT-SEEEEEETTEEEEEEETTSEEEEEEE-SSGGG--B--SS-PPPPPTT-SEEEEE--TTEEEEEE-TTS-EEEEEEEEEETTEEEEEEEE--STT--B--------------------

Radius of gyration: 22.01 Å; chains: 1; bounding box: 48×39×70 Å

Sequence (177 aa):
YAVTAYDYNNNESDLSKDVIYDTPRPEGFNQAIFDYKRSPGNSGYNFSKYLVVPYNSDAADIFFENYNGTYYINVWEDTDIQDMGTTKDIWDISYAPLTGWVPLKPNENVKYVEAKVGRTYVIWTWDNHYAKIRIKNIVNDRMVFDWAYQLVEGNRELKRKVNENPRNVSEKVIKNF

Foldseek 3Di:
DDDDDDDPPPDDPPPPPPPCPPQDKDKDFFDKAFACVVCQQQFFAAQVVGDGGGCPDPRGQWGWHDDVNWIKIKGFQLKWKDWPDADPDQQPDFFDDPDDTFHDDPPDGMGIDTDDARTKMWMQGSQQWIKMWHWHDDDDGMTTIMMIIGPDHNGGTTHHDDPPPPPPPPPDDDDDD